Protein AF-A0A847EUW6-F1 (afdb_monomer)

Nearest PDB structures (foldseek):
  3bpo-assembly1_C  TM=4.655E-01  e=1.790E-01  Homo sapiens
  7y8s-assembly1_A  TM=3.044E-01  e=3.605E-01  Chelicerata
  3s8w-assembly3_C  TM=3.235E-01  e=1.059E+00  Homo sapiens
  7o9p-assembly1_A  TM=3.788E-01  e=3.654E+00  Nakaseomyces glabratus
  8dfp-assembly1_B  TM=1.988E-01  e=6.880E-01  Homo sapiens

Mean predicted aligned error: 12.22 Å

Secondary structure (DSSP, 8-state):
---------------------EEEE--SSSPPEEE---GGG-EEEEEEES-STT-EEEEE-S-GGG-EEEEESS-GGG-EEPPGGGEEE-SSEEEES---SSEEEEEE-TT--EEEEEEEE---SSEEEEEEE--S-TTT--EEEEEETT------

Radius of gyration: 20.07 Å; Cα contacts (8 Å, |Δi|>4): 320; chains: 1; bounding box: 37×63×63 Å

Sequence (156 aa):
MNRYFTSLLMLFLVVTASKAAFTATGGTGNAPYVVTPPASTGLEHVFVSNGSQGLTLRYETDQPTAWTWYSYDKDPDAATPVDPALISTTGQYTQLGTVNTDAGYFVSNATGERHYTYVVAWKPVGYRSLTVQSEGSACTEVVLQALADGGDQVYY

Foldseek 3Di:
DDDDPPDPPPPPPPPPPPDWAKAKADAPPGGWDWDQFPVLQLARIETEGQFFVQIKMKTWDQCAVQKWKWKDQPDPVPIDTDDCVQWDDDNTIIMRRTDGANIKMWIAGPVGDIHIYHHHHDDAPDFPDWDWDDDDDSHDDIFIFTDGPPDTDTDD

pLDDT: mean 75.23, std 20.84, range [35.12, 97.94]

Solvent-accessible surface area (backbone atoms only — not comparable to full-atom values): 9102 Å² total; per-residue (Å²): 136,86,81,82,80,83,78,80,79,80,77,77,77,77,77,73,76,74,70,66,45,80,48,62,44,39,20,54,94,48,66,39,48,81,42,73,53,63,73,68,65,63,35,64,37,37,35,42,18,34,51,37,61,70,14,28,41,34,41,38,33,86,56,27,88,56,51,46,51,31,38,22,67,88,48,75,91,72,43,42,76,52,65,67,90,44,50,47,70,54,82,53,23,28,31,38,60,74,39,67,49,66,27,28,37,34,38,35,38,92,88,68,55,74,52,34,33,37,28,38,61,47,80,70,86,39,85,78,48,76,46,72,49,92,68,69,66,56,86,76,57,65,35,48,42,42,48,33,69,84,62,77,57,86,50,125

Structure (mmCIF, N/CA/C/O backbone):
data_AF-A0A847EUW6-F1
#
_entry.id   AF-A0A847EUW6-F1
#
loop_
_atom_site.group_PDB
_atom_site.id
_atom_site.type_symbol
_atom_site.label_atom_id
_atom_site.label_alt_id
_atom_site.label_comp_id
_atom_site.label_asym_id
_atom_site.label_entity_id
_atom_site.label_seq_id
_atom_site.pdbx_PDB_ins_code
_atom_site.Cartn_x
_atom_site.Cartn_y
_atom_site.Cartn_z
_atom_site.occupancy
_atom_site.B_iso_or_equiv
_atom_site.auth_seq_id
_atom_site.auth_comp_id
_atom_site.auth_asym_id
_atom_site.auth_atom_id
_atom_site.pdbx_PDB_model_num
ATOM 1 N N . MET A 1 1 ? 21.240 -48.752 41.433 1.00 36.91 1 MET A N 1
ATOM 2 C CA . MET A 1 1 ? 20.667 -47.397 41.608 1.00 36.91 1 MET A CA 1
ATOM 3 C C . MET A 1 1 ? 20.732 -46.679 40.268 1.00 36.91 1 MET A C 1
ATOM 5 O O . MET A 1 1 ? 21.754 -46.082 39.958 1.00 36.91 1 MET A O 1
ATOM 9 N N . ASN A 1 2 ? 19.682 -46.792 39.451 1.00 35.12 2 ASN A N 1
ATOM 10 C CA . ASN A 1 2 ? 19.603 -46.089 38.169 1.00 35.12 2 ASN A CA 1
ATOM 11 C C . ASN A 1 2 ? 19.101 -44.666 38.416 1.00 35.12 2 ASN A C 1
ATOM 13 O O . ASN A 1 2 ? 18.006 -44.472 38.940 1.00 35.12 2 ASN A O 1
ATOM 17 N N . ARG A 1 3 ? 19.935 -43.678 38.088 1.00 41.56 3 ARG A N 1
ATOM 18 C CA . ARG A 1 3 ? 19.592 -42.257 38.157 1.00 41.56 3 ARG A CA 1
ATOM 19 C C . ARG A 1 3 ? 18.848 -41.885 36.875 1.00 41.56 3 ARG A C 1
ATOM 21 O O . ARG A 1 3 ? 19.445 -41.889 35.804 1.00 41.56 3 ARG A O 1
ATOM 28 N N . TYR A 1 4 ? 17.558 -41.583 36.987 1.00 44.09 4 TYR A N 1
ATOM 29 C CA . TYR A 1 4 ? 16.783 -40.980 35.906 1.00 44.09 4 TYR A CA 1
ATOM 30 C C . TYR A 1 4 ? 17.110 -39.487 35.854 1.00 44.09 4 TYR A C 1
ATOM 32 O O . TYR A 1 4 ? 16.798 -38.742 36.778 1.00 44.09 4 TYR A O 1
ATOM 40 N N . PHE A 1 5 ? 17.800 -39.074 34.794 1.00 44.62 5 PHE A N 1
ATOM 41 C CA . PHE A 1 5 ? 18.084 -37.676 34.493 1.00 44.62 5 PHE A CA 1
ATOM 42 C C . PHE A 1 5 ? 16.912 -37.145 33.657 1.00 44.62 5 PHE A C 1
ATOM 44 O O . PHE A 1 5 ? 16.870 -37.318 32.441 1.00 44.62 5 PHE A O 1
ATOM 51 N N . THR A 1 6 ? 15.898 -36.590 34.315 1.00 49.47 6 THR A N 1
ATOM 52 C CA . THR A 1 6 ? 14.750 -35.954 33.659 1.00 49.47 6 THR A CA 1
ATOM 53 C C . THR A 1 6 ? 15.214 -34.641 33.029 1.00 49.47 6 THR A C 1
ATOM 55 O O . THR A 1 6 ? 15.357 -33.626 33.705 1.00 49.47 6 THR A O 1
ATOM 58 N N . SER A 1 7 ? 15.501 -34.669 31.728 1.00 43.75 7 SER A N 1
ATOM 59 C CA . SER A 1 7 ? 15.781 -33.468 30.943 1.00 43.75 7 SER A CA 1
ATOM 60 C C . SER A 1 7 ? 14.453 -32.792 30.591 1.00 43.75 7 SER A C 1
ATOM 62 O O . SER A 1 7 ? 13.678 -33.297 29.779 1.00 43.75 7 SER A O 1
ATOM 64 N N . LEU A 1 8 ? 14.155 -31.683 31.268 1.00 48.97 8 LEU A N 1
ATOM 65 C CA . LEU A 1 8 ? 13.004 -30.828 30.994 1.00 48.97 8 LEU A CA 1
ATOM 66 C C . LEU A 1 8 ? 13.336 -29.958 29.771 1.00 48.97 8 LEU A C 1
ATOM 68 O O . LEU A 1 8 ? 13.970 -28.912 29.891 1.00 48.97 8 LEU A O 1
ATOM 72 N N . LEU A 1 9 ? 12.953 -30.423 28.582 1.00 46.50 9 LEU A N 1
ATOM 73 C CA . LEU A 1 9 ? 13.081 -29.671 27.336 1.00 46.50 9 LEU A CA 1
ATOM 74 C C . LEU A 1 9 ? 12.050 -28.525 27.343 1.00 46.50 9 LEU A C 1
ATOM 76 O O . LEU A 1 9 ? 10.880 -28.729 27.026 1.00 46.50 9 LEU A O 1
ATOM 80 N N . MET A 1 10 ? 12.470 -27.322 27.750 1.00 49.12 10 MET A N 1
ATOM 81 C CA . MET A 1 10 ? 11.690 -26.093 27.566 1.00 49.12 10 MET A CA 1
ATOM 82 C C . MET A 1 10 ? 11.568 -25.808 26.067 1.00 49.12 10 MET A C 1
ATOM 84 O O . MET A 1 10 ? 12.514 -25.353 25.425 1.00 49.12 10 MET A O 1
ATOM 88 N N . LEU A 1 11 ? 10.393 -26.096 25.511 1.00 43.53 11 LEU A N 1
ATOM 89 C CA . LEU A 1 11 ? 10.006 -25.688 24.169 1.00 43.53 11 LEU A CA 1
ATOM 90 C C . LEU A 1 11 ? 9.819 -24.162 24.184 1.00 43.53 11 LEU A C 1
ATOM 92 O O . LEU A 1 11 ? 8.768 -23.661 24.579 1.00 43.53 11 LEU A O 1
ATOM 96 N N . PHE A 1 12 ? 10.855 -23.412 23.803 1.00 42.28 12 PHE A N 1
ATOM 97 C CA . PHE A 1 12 ? 10.715 -21.995 23.478 1.00 42.28 12 PHE A CA 1
ATOM 98 C C . PHE A 1 12 ? 9.843 -21.893 22.224 1.00 42.28 12 PHE A C 1
ATOM 100 O O . PHE A 1 12 ? 10.328 -22.002 21.099 1.00 42.28 12 PHE A O 1
ATOM 107 N N . LEU A 1 13 ? 8.537 -21.714 22.425 1.00 39.56 13 LEU A N 1
ATOM 108 C CA . LEU A 1 13 ? 7.641 -21.239 21.384 1.00 39.56 13 LEU A CA 1
ATOM 109 C C . LEU A 1 13 ? 8.054 -19.794 21.094 1.00 39.56 13 LEU A C 1
ATOM 111 O O . LEU A 1 13 ? 7.630 -18.861 21.774 1.00 39.56 13 LEU A O 1
ATOM 115 N N . VAL A 1 14 ? 8.956 -19.616 20.130 1.00 39.50 14 VAL A N 1
ATOM 11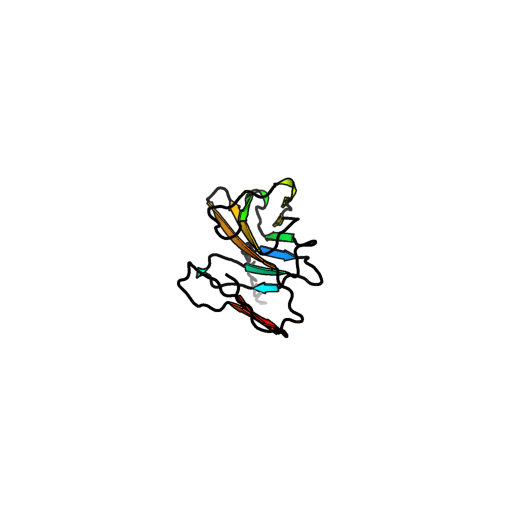6 C CA . VAL A 1 14 ? 9.227 -18.305 19.548 1.00 39.50 14 VAL A CA 1
ATOM 117 C C . VAL A 1 14 ? 7.939 -17.906 18.839 1.00 39.50 14 VAL A C 1
ATOM 119 O O . VAL A 1 14 ? 7.686 -18.310 17.708 1.00 39.50 14 VAL A O 1
ATOM 122 N N . VAL A 1 15 ? 7.089 -17.152 19.534 1.00 36.22 15 VAL A N 1
ATOM 123 C CA . VAL A 1 15 ? 6.026 -16.382 18.897 1.00 36.22 15 VAL A CA 1
ATOM 124 C C . VAL A 1 15 ? 6.752 -15.295 18.122 1.00 36.22 15 VAL A C 1
ATOM 126 O O . VAL A 1 15 ? 7.045 -14.222 18.645 1.00 36.22 15 VAL A O 1
ATOM 129 N N . THR A 1 16 ? 7.143 -15.598 16.885 1.00 39.94 16 THR A N 1
ATOM 130 C CA . THR A 1 16 ? 7.477 -14.552 15.931 1.00 39.94 16 THR A CA 1
ATOM 131 C C . THR A 1 16 ? 6.181 -13.791 15.721 1.00 39.94 16 THR A C 1
ATOM 133 O O . THR A 1 16 ? 5.317 -14.245 14.975 1.00 39.94 16 THR A O 1
ATOM 136 N N . ALA A 1 17 ? 6.003 -12.681 16.439 1.00 42.31 17 ALA A N 1
ATOM 137 C CA . ALA A 1 17 ? 5.045 -11.667 16.047 1.00 42.31 17 ALA A CA 1
ATOM 138 C C . ALA A 1 17 ? 5.443 -11.270 14.624 1.00 42.31 17 ALA A C 1
ATOM 140 O O . ALA A 1 17 ? 6.434 -10.568 14.416 1.00 42.31 17 ALA A O 1
ATOM 141 N N . SER A 1 18 ? 4.763 -11.850 13.638 1.00 45.41 18 SER A N 1
ATOM 142 C CA . SER A 1 18 ? 4.892 -11.470 12.243 1.00 45.41 18 SER A CA 1
ATOM 143 C C . SER A 1 18 ? 4.553 -9.993 12.195 1.00 45.41 18 SER A C 1
ATOM 145 O O . SER A 1 18 ? 3.411 -9.604 12.430 1.00 45.41 18 SER A O 1
ATOM 147 N N . LYS A 1 19 ? 5.584 -9.170 11.996 1.00 54.22 19 LYS A N 1
ATOM 148 C CA . LYS A 1 19 ? 5.420 -7.743 11.774 1.00 54.22 19 LYS A CA 1
ATOM 149 C C . LYS A 1 19 ? 4.453 -7.609 10.600 1.00 54.22 19 LYS A C 1
ATOM 151 O O . LYS A 1 19 ? 4.682 -8.238 9.565 1.00 54.22 19 LYS A O 1
ATOM 156 N N . ALA A 1 20 ? 3.366 -6.873 10.806 1.00 61.75 20 ALA A N 1
ATOM 157 C CA . ALA A 1 20 ? 2.434 -6.561 9.742 1.00 61.75 20 ALA A CA 1
ATOM 158 C C . ALA A 1 20 ? 3.223 -6.009 8.552 1.00 61.75 20 ALA A C 1
ATOM 160 O O . ALA A 1 20 ? 4.112 -5.175 8.732 1.00 61.75 20 ALA A O 1
ATOM 161 N N . ALA A 1 21 ? 2.986 -6.569 7.373 1.00 84.19 21 ALA A N 1
ATOM 162 C CA . ALA A 1 21 ? 3.769 -6.268 6.189 1.00 84.19 21 ALA A CA 1
ATOM 163 C C . ALA A 1 21 ? 2.846 -6.191 4.983 1.00 84.19 21 ALA A C 1
ATOM 165 O O . ALA A 1 21 ? 1.940 -7.018 4.818 1.00 84.19 21 ALA A O 1
ATOM 166 N N . PHE A 1 22 ? 3.099 -5.205 4.128 1.00 93.81 22 PHE A N 1
ATOM 167 C CA . PHE A 1 22 ? 2.484 -5.185 2.816 1.00 93.81 22 PHE A CA 1
ATOM 168 C C . PHE A 1 22 ? 3.086 -6.262 1.918 1.00 93.81 22 PHE A C 1
ATOM 170 O O . PHE A 1 22 ? 4.296 -6.480 1.888 1.00 93.81 22 PHE A O 1
ATOM 177 N N . THR A 1 23 ? 2.235 -6.886 1.114 1.00 93.44 23 THR A N 1
ATOM 178 C CA . THR A 1 23 ? 2.632 -7.724 -0.016 1.00 93.44 23 THR A CA 1
ATOM 179 C C . THR A 1 23 ? 1.814 -7.332 -1.240 1.00 93.44 23 THR A C 1
ATOM 181 O O . THR A 1 23 ? 0.650 -6.951 -1.119 1.00 93.44 23 THR A O 1
ATOM 184 N N . ALA A 1 24 ? 2.419 -7.416 -2.424 1.00 92.25 24 ALA A N 1
ATOM 185 C CA . ALA A 1 24 ? 1.743 -7.168 -3.690 1.00 92.25 24 ALA A CA 1
ATOM 186 C C . ALA A 1 24 ? 1.803 -8.416 -4.572 1.00 92.25 24 ALA A C 1
ATOM 188 O O . ALA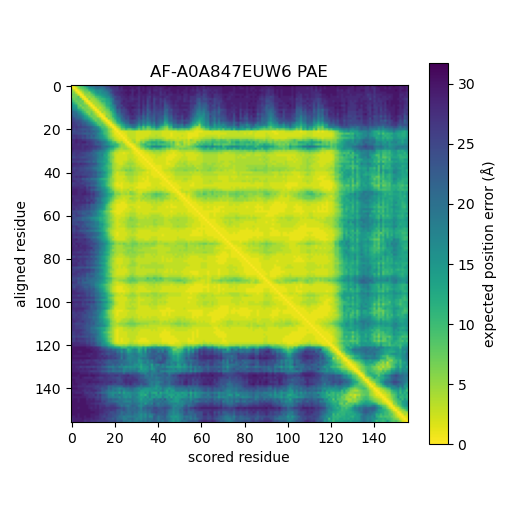 A 1 24 ? 2.835 -9.087 -4.640 1.00 92.25 24 ALA A O 1
ATOM 189 N N . THR A 1 25 ? 0.705 -8.727 -5.257 1.00 89.62 25 THR A N 1
ATOM 190 C CA . THR A 1 25 ? 0.633 -9.846 -6.209 1.00 89.62 25 THR A CA 1
ATOM 191 C C . THR A 1 25 ? -0.109 -9.434 -7.473 1.00 89.62 25 THR A C 1
ATOM 193 O O . THR A 1 25 ? -0.856 -8.462 -7.453 1.00 89.62 25 THR A O 1
ATOM 196 N N . GLY A 1 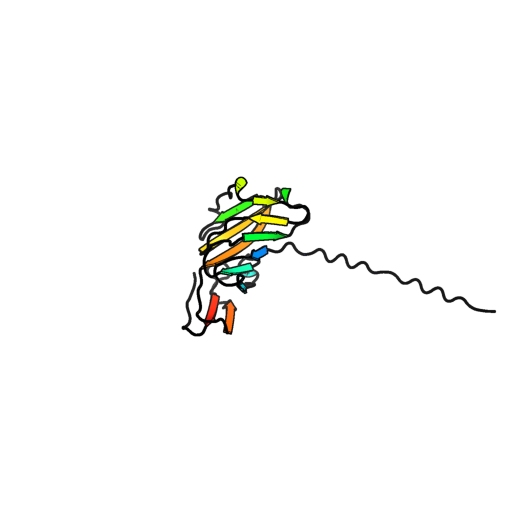26 ? 0.080 -10.166 -8.572 1.00 84.69 26 GLY A N 1
ATOM 197 C CA . GLY A 1 26 ? -0.505 -9.816 -9.869 1.00 84.69 26 GLY A CA 1
ATOM 198 C C . GLY A 1 26 ? 0.400 -8.892 -10.680 1.00 84.69 26 GLY A C 1
ATOM 199 O O . GLY A 1 26 ? 1.619 -9.022 -10.603 1.00 84.69 26 GLY A O 1
ATOM 200 N N . GLY A 1 27 ? -0.187 -7.994 -11.472 1.00 73.19 27 GLY A N 1
ATOM 201 C CA . GLY A 1 27 ? 0.548 -7.210 -12.465 1.00 73.19 27 GLY A CA 1
ATOM 202 C C . GLY A 1 27 ? 0.756 -7.969 -13.782 1.00 73.19 27 GLY A C 1
ATOM 203 O O . GLY A 1 27 ? 0.591 -9.189 -13.877 1.00 73.19 27 GLY A O 1
ATOM 204 N N . THR A 1 28 ? 1.088 -7.240 -14.848 1.00 71.62 28 THR A N 1
ATOM 205 C CA . THR A 1 28 ? 1.200 -7.822 -16.191 1.00 71.62 28 THR A CA 1
ATOM 206 C C . THR A 1 28 ? 2.523 -8.568 -16.340 1.00 71.62 28 THR A C 1
ATOM 208 O O . THR A 1 28 ? 3.599 -7.974 -16.382 1.00 71.62 28 THR A O 1
ATOM 211 N N . GLY A 1 29 ? 2.454 -9.885 -16.509 1.0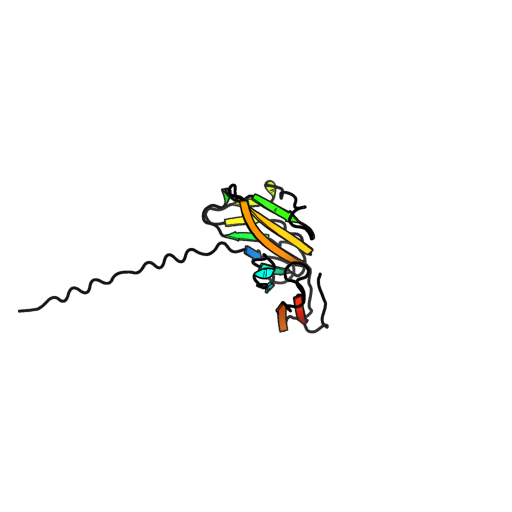0 65.25 29 GLY A N 1
ATOM 212 C CA . GLY A 1 29 ? 3.587 -10.713 -16.926 1.00 65.25 29 GLY A CA 1
ATOM 213 C C . GLY A 1 29 ? 4.419 -11.326 -15.797 1.00 65.25 29 GLY A C 1
ATOM 214 O O . GLY A 1 29 ? 4.919 -12.420 -16.019 1.00 65.25 29 GLY A O 1
ATOM 215 N N . ASN A 1 30 ? 4.539 -10.697 -14.619 1.00 67.94 30 ASN A N 1
ATOM 216 C CA . ASN A 1 30 ? 5.226 -11.237 -13.431 1.00 67.94 30 ASN A CA 1
ATOM 217 C C . ASN A 1 30 ? 4.738 -10.557 -12.141 1.00 67.94 30 ASN A C 1
ATOM 219 O O . ASN A 1 30 ? 4.165 -9.472 -12.206 1.00 67.94 30 ASN A O 1
ATOM 223 N N . ALA A 1 31 ? 5.027 -11.170 -10.985 1.00 80.44 31 ALA A N 1
ATOM 224 C CA . ALA A 1 31 ? 4.786 -10.560 -9.677 1.00 80.44 31 ALA A CA 1
ATOM 225 C C . ALA A 1 31 ? 5.577 -9.243 -9.505 1.00 80.44 31 ALA A C 1
ATOM 227 O O . ALA A 1 31 ? 6.682 -9.133 -10.052 1.00 80.44 31 ALA A O 1
ATOM 228 N N . PRO A 1 32 ? 5.063 -8.270 -8.729 1.00 86.75 32 PRO A N 1
ATOM 229 C CA . PRO A 1 32 ? 5.753 -7.006 -8.503 1.00 86.75 32 PRO A CA 1
ATOM 230 C C . PRO A 1 32 ? 7.096 -7.212 -7.803 1.00 86.75 32 PRO A C 1
ATOM 232 O O . PRO A 1 32 ? 7.223 -8.035 -6.894 1.00 86.75 32 PRO A O 1
ATOM 235 N N . TYR A 1 33 ? 8.095 -6.428 -8.195 1.00 83.75 33 TYR A N 1
ATOM 236 C CA . TYR A 1 33 ? 9.368 -6.386 -7.487 1.00 83.75 33 TYR A CA 1
ATOM 237 C C . TYR A 1 33 ? 9.213 -5.574 -6.196 1.00 83.75 33 TYR A C 1
ATOM 239 O O . TYR A 1 33 ? 8.603 -4.505 -6.207 1.00 83.75 33 TYR A O 1
ATOM 247 N N . VAL A 1 34 ? 9.779 -6.061 -5.091 1.00 88.12 34 VAL A N 1
ATOM 248 C CA . VAL A 1 34 ? 9.682 -5.413 -3.776 1.00 88.12 34 VAL A CA 1
ATOM 249 C C . VAL A 1 34 ? 10.974 -4.671 -3.461 1.00 88.12 34 VAL A C 1
ATOM 251 O O . VAL A 1 34 ? 12.055 -5.259 -3.453 1.00 88.12 34 VAL A O 1
ATOM 254 N N . VAL A 1 35 ? 10.856 -3.384 -3.157 1.00 83.81 35 VAL A N 1
ATOM 255 C CA . VAL A 1 35 ? 11.942 -2.549 -2.650 1.00 83.81 35 VAL A CA 1
ATOM 256 C C . VAL A 1 35 ? 11.631 -2.173 -1.207 1.00 83.81 35 VAL A C 1
ATOM 258 O O . VAL A 1 35 ? 10.533 -1.712 -0.906 1.00 83.81 35 VAL A O 1
ATOM 261 N N . THR A 1 36 ? 12.601 -2.343 -0.313 1.00 85.50 36 THR A N 1
ATOM 262 C CA . THR A 1 36 ? 12.520 -1.817 1.056 1.00 85.50 36 THR A CA 1
ATOM 263 C C . THR A 1 36 ? 13.277 -0.492 1.102 1.00 85.50 36 THR A C 1
ATOM 265 O O . THR A 1 36 ? 14.509 -0.508 1.020 1.00 85.50 36 THR A O 1
ATOM 268 N N . PRO A 1 37 ? 12.582 0.654 1.179 1.00 76.12 37 PRO A N 1
ATOM 269 C CA . PRO A 1 37 ? 13.242 1.948 1.230 1.00 76.12 37 PRO A CA 1
ATOM 270 C C . PRO A 1 37 ? 13.860 2.216 2.614 1.00 76.12 37 PRO A C 1
ATOM 272 O O . PRO A 1 37 ? 13.560 1.520 3.588 1.00 76.12 37 PRO A O 1
ATOM 275 N N . PRO A 1 38 ? 14.738 3.229 2.733 1.00 77.81 38 PRO A N 1
ATOM 276 C CA . PRO A 1 38 ? 15.230 3.687 4.024 1.00 77.81 38 PRO A CA 1
ATOM 277 C C . PRO A 1 38 ? 14.076 4.063 4.959 1.00 77.81 38 PRO A C 1
ATOM 279 O O . PRO A 1 38 ? 13.105 4.694 4.540 1.00 77.81 38 PRO A O 1
ATOM 282 N N . ALA A 1 39 ? 14.215 3.754 6.251 1.00 74.12 39 ALA A N 1
ATOM 283 C CA . ALA A 1 39 ? 13.183 4.038 7.255 1.00 74.12 39 ALA A CA 1
ATOM 284 C C . ALA A 1 39 ? 12.806 5.530 7.345 1.00 74.12 39 ALA A C 1
ATOM 286 O O . ALA A 1 39 ? 11.699 5.866 7.752 1.00 74.12 39 ALA A O 1
ATOM 287 N N . SER A 1 40 ? 13.710 6.424 6.936 1.00 75.94 40 SER A N 1
ATOM 288 C CA . SER A 1 40 ? 13.493 7.872 6.907 1.00 75.94 40 SER A CA 1
ATOM 289 C C . SER A 1 40 ? 12.368 8.312 5.966 1.00 75.94 40 SER A C 1
ATOM 291 O O . SER A 1 40 ? 11.839 9.400 6.136 1.00 75.94 40 SER A O 1
ATOM 293 N N . THR A 1 41 ? 12.000 7.466 5.002 1.00 76.38 41 THR A N 1
ATOM 294 C CA . THR A 1 41 ? 10.922 7.723 4.036 1.00 76.38 41 THR A CA 1
ATOM 295 C C . THR A 1 41 ? 9.525 7.476 4.611 1.00 76.38 41 THR A C 1
ATOM 297 O O . THR A 1 41 ? 8.537 7.883 4.013 1.00 76.38 41 THR A O 1
ATOM 300 N N . GLY A 1 42 ? 9.421 6.767 5.744 1.00 83.12 42 GLY A N 1
ATOM 301 C CA . GLY A 1 42 ? 8.143 6.337 6.325 1.00 83.12 42 GLY A CA 1
ATOM 302 C C . GLY A 1 42 ? 7.427 5.210 5.564 1.00 83.12 42 GLY A C 1
ATOM 303 O O . GLY A 1 42 ? 6.435 4.681 6.063 1.00 83.12 42 GLY A O 1
ATOM 304 N N . LEU A 1 43 ? 7.931 4.810 4.392 1.00 84.31 43 LEU A N 1
ATOM 305 C CA . LEU A 1 43 ? 7.401 3.708 3.593 1.00 84.31 43 LEU A CA 1
ATOM 306 C C . LEU A 1 43 ? 7.947 2.369 4.102 1.00 84.31 43 LEU A C 1
ATOM 308 O O . LEU A 1 43 ? 9.143 2.225 4.351 1.00 84.31 43 LEU A O 1
ATOM 312 N N . GLU A 1 44 ? 7.085 1.360 4.210 1.00 89.56 44 GLU A N 1
ATOM 313 C CA . GLU A 1 44 ? 7.514 -0.003 4.539 1.00 89.56 44 GLU A CA 1
ATOM 314 C C . GLU A 1 44 ? 8.045 -0.727 3.303 1.00 89.56 44 GLU A C 1
ATOM 316 O O . GLU A 1 44 ? 9.089 -1.381 3.355 1.00 89.56 44 GLU A O 1
ATOM 321 N N . HIS A 1 45 ? 7.342 -0.565 2.179 1.00 89.62 45 HIS A N 1
ATOM 322 C CA . HIS A 1 45 ? 7.682 -1.166 0.895 1.00 89.62 45 HIS A CA 1
ATOM 323 C C . HIS A 1 45 ? 7.319 -0.245 -0.268 1.00 89.62 45 HIS A C 1
ATOM 325 O O . HIS A 1 45 ? 6.309 0.460 -0.227 1.00 89.62 45 HIS A O 1
ATOM 331 N N . VAL A 1 46 ? 8.104 -0.323 -1.339 1.00 89.12 46 VAL A N 1
ATOM 332 C CA . VAL A 1 46 ? 7.713 0.135 -2.671 1.00 89.12 46 VAL A CA 1
ATOM 333 C C . VAL A 1 46 ? 7.596 -1.077 -3.586 1.00 89.12 46 VAL A C 1
ATOM 335 O O . VAL A 1 46 ? 8.528 -1.877 -3.691 1.00 89.12 46 VAL A O 1
ATOM 338 N N . PHE A 1 47 ? 6.453 -1.217 -4.248 1.00 89.81 47 PHE A N 1
ATOM 339 C CA . PHE A 1 47 ? 6.195 -2.273 -5.215 1.00 89.81 47 PHE A CA 1
ATOM 340 C C . PHE A 1 47 ? 6.337 -1.731 -6.626 1.00 89.81 47 PHE A C 1
ATOM 342 O O . PHE A 1 47 ? 5.685 -0.764 -7.004 1.00 89.81 47 PHE A O 1
ATOM 349 N N . VAL A 1 48 ? 7.166 -2.383 -7.426 1.00 87.44 48 VAL A N 1
ATOM 350 C CA . VAL A 1 48 ? 7.400 -1.999 -8.812 1.00 87.44 48 VAL A CA 1
ATOM 351 C C . VAL A 1 48 ? 6.719 -3.025 -9.708 1.00 87.44 48 VAL A C 1
ATOM 353 O O . VAL A 1 48 ? 7.133 -4.185 -9.753 1.00 87.44 48 VAL A O 1
ATOM 356 N N . SER A 1 49 ? 5.646 -2.611 -10.383 1.00 85.69 49 SER A N 1
ATOM 357 C CA . SER A 1 49 ? 4.776 -3.497 -11.164 1.00 85.69 49 SER A CA 1
ATOM 358 C C . SER A 1 49 ? 4.718 -3.087 -12.631 1.00 85.69 49 SER A C 1
ATOM 360 O O . SER A 1 49 ? 4.632 -1.905 -12.968 1.00 85.69 49 SER A O 1
ATOM 362 N N . ASN A 1 50 ? 4.670 -4.080 -13.517 1.00 81.88 50 ASN A N 1
ATOM 363 C CA . ASN A 1 50 ? 4.380 -3.867 -14.929 1.00 81.88 50 ASN A CA 1
ATOM 364 C C . ASN A 1 50 ? 2.860 -3.718 -15.125 1.00 81.88 50 ASN A C 1
ATOM 366 O O . ASN A 1 50 ? 2.145 -4.674 -15.430 1.00 81.88 50 ASN A O 1
ATOM 370 N N . GLY A 1 51 ? 2.358 -2.505 -14.902 1.00 79.44 51 GLY A N 1
ATOM 371 C CA . GLY A 1 51 ? 0.936 -2.169 -14.991 1.00 79.44 51 GLY A CA 1
ATOM 372 C C . GLY A 1 51 ? 0.097 -2.640 -13.795 1.00 79.44 51 GLY A C 1
ATOM 373 O O . GLY A 1 51 ? 0.585 -3.301 -12.877 1.00 79.44 51 GLY A O 1
ATOM 374 N N . SER A 1 52 ? -1.187 -2.283 -13.826 1.00 84.50 52 SER A N 1
ATOM 375 C CA . SER A 1 52 ? -2.154 -2.458 -12.729 1.00 84.50 52 SER A CA 1
ATOM 376 C C . SER A 1 52 ? -3.114 -3.640 -12.906 1.00 84.50 52 SER A C 1
ATOM 378 O O . SER A 1 52 ? -3.879 -3.964 -11.998 1.00 84.50 52 SER A O 1
ATOM 380 N N . GLN A 1 53 ? -3.111 -4.306 -14.066 1.00 85.62 53 GLN A N 1
ATOM 381 C CA . GLN A 1 53 ? -4.076 -5.370 -14.341 1.00 85.62 53 GLN A CA 1
ATOM 382 C C . GLN A 1 53 ? -3.896 -6.548 -13.371 1.00 85.62 53 GLN A C 1
ATOM 384 O O . GLN A 1 53 ? -2.838 -7.175 -13.323 1.00 85.62 53 GLN A O 1
ATOM 389 N N . GLY A 1 54 ? -4.949 -6.850 -12.604 1.00 87.19 54 GLY A N 1
ATOM 390 C CA . GLY A 1 54 ? -4.953 -7.927 -11.610 1.00 87.19 54 GLY A CA 1
ATOM 391 C C . GLY A 1 54 ? -4.025 -7.689 -10.415 1.00 87.19 54 GLY A C 1
ATOM 392 O O . GLY A 1 54 ? -3.778 -8.631 -9.667 1.00 87.19 54 GLY A O 1
ATOM 393 N N . LEU A 1 55 ? -3.485 -6.475 -10.258 1.00 91.38 55 LEU A N 1
ATOM 394 C CA . LEU A 1 55 ? -2.617 -6.112 -9.146 1.00 91.38 55 LEU A CA 1
ATOM 395 C C . LEU A 1 55 ? -3.440 -5.971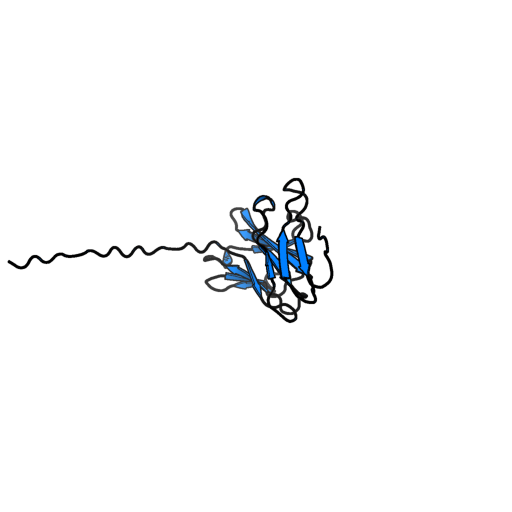 -7.862 1.00 91.38 55 LEU A C 1
ATOM 397 O O . LEU A 1 55 ? -4.422 -5.228 -7.821 1.00 91.38 55 LEU A O 1
ATOM 401 N N . THR A 1 56 ? -3.007 -6.662 -6.813 1.00 94.62 56 THR A N 1
ATOM 402 C CA . THR A 1 56 ? -3.602 -6.603 -5.477 1.00 94.62 56 THR A CA 1
ATOM 403 C C . THR A 1 56 ? -2.557 -6.214 -4.443 1.00 94.62 56 THR A C 1
ATOM 405 O O . THR A 1 56 ? -1.370 -6.516 -4.593 1.00 94.62 56 THR A O 1
ATOM 408 N N . LEU A 1 57 ? -3.013 -5.559 -3.376 1.00 96.19 57 LEU A N 1
ATOM 409 C CA . LEU A 1 57 ? -2.207 -5.234 -2.205 1.00 96.19 57 LEU A CA 1
ATOM 410 C C . LEU A 1 57 ? -2.826 -5.889 -0.985 1.00 96.19 57 LEU A C 1
ATOM 412 O O . LEU A 1 57 ? -4.019 -5.749 -0.734 1.00 96.19 57 LEU A O 1
ATOM 416 N N . ARG A 1 58 ? -2.006 -6.578 -0.205 1.00 95.81 58 ARG A N 1
ATOM 417 C CA . ARG A 1 58 ? -2.398 -7.232 1.038 1.00 95.81 58 ARG A CA 1
ATOM 418 C C . ARG A 1 58 ? -1.611 -6.628 2.185 1.00 95.81 58 ARG A C 1
ATOM 420 O O . ARG A 1 58 ? -0.404 -6.462 2.071 1.00 95.81 58 ARG A O 1
ATOM 427 N N . TYR A 1 59 ? -2.296 -6.361 3.286 1.00 96.25 59 TYR A N 1
ATOM 428 C CA . TYR A 1 59 ? -1.699 -5.993 4.561 1.00 96.25 59 TYR A CA 1
ATOM 429 C C . TYR A 1 59 ? -1.962 -7.115 5.570 1.00 96.25 59 TYR A C 1
ATOM 431 O O . TYR A 1 59 ? -3.115 -7.425 5.892 1.00 96.25 59 TYR A O 1
ATOM 439 N N . GLU A 1 60 ? -0.883 -7.769 5.999 1.00 94.69 60 GLU A N 1
ATOM 440 C CA . GLU A 1 60 ? -0.900 -8.883 6.953 1.00 94.69 60 GLU A CA 1
ATOM 441 C C . GLU A 1 60 ? -1.169 -8.385 8.370 1.00 94.69 60 GLU A C 1
ATOM 443 O O . GLU A 1 60 ? -0.463 -7.509 8.855 1.00 94.69 60 GLU A O 1
ATOM 448 N N . THR A 1 61 ? -2.162 -8.942 9.060 1.00 91.62 61 THR A N 1
ATOM 449 C CA . THR A 1 61 ? -2.508 -8.532 10.430 1.00 91.62 61 THR A CA 1
ATOM 450 C C . THR A 1 61 ? -3.428 -9.560 11.087 1.00 91.62 61 THR A C 1
ATOM 452 O O . THR A 1 61 ? -4.259 -10.188 10.434 1.00 91.62 61 THR A O 1
ATOM 455 N N . ASP A 1 62 ? -3.315 -9.714 12.401 1.00 91.06 62 ASP A N 1
ATOM 456 C CA . ASP A 1 62 ? -4.220 -10.524 13.218 1.00 91.06 62 ASP A CA 1
ATOM 457 C C . ASP A 1 62 ? -5.584 -9.848 13.465 1.00 91.06 62 ASP A C 1
ATOM 459 O O . ASP A 1 62 ? -6.532 -10.510 13.889 1.00 91.06 62 ASP A O 1
ATOM 463 N N . GLN A 1 63 ? -5.713 -8.550 13.159 1.00 92.12 63 GLN A N 1
ATOM 464 C CA . GLN A 1 63 ? -6.944 -7.765 13.315 1.00 92.12 63 GLN A CA 1
ATOM 465 C C . GLN A 1 63 ? -7.365 -7.050 12.017 1.00 92.12 63 GLN A C 1
ATOM 467 O O . GLN A 1 63 ? -7.497 -5.829 11.985 1.00 92.12 63 GLN A O 1
ATOM 472 N N . PRO A 1 64 ? -7.635 -7.771 10.920 1.00 91.44 64 PRO A N 1
ATOM 473 C CA . PRO A 1 64 ? -7.822 -7.174 9.593 1.00 91.44 64 PRO A CA 1
ATOM 474 C C . PRO A 1 64 ? -9.048 -6.275 9.442 1.00 91.44 64 PRO A C 1
ATOM 476 O O . PRO A 1 64 ? -9.085 -5.442 8.541 1.00 91.44 64 PRO A O 1
ATOM 479 N N . THR A 1 65 ? -10.034 -6.392 10.330 1.00 94.00 65 THR A N 1
ATOM 480 C CA . THR A 1 65 ? -11.201 -5.500 10.373 1.00 94.00 65 THR A CA 1
ATOM 481 C C . THR A 1 65 ? -10.939 -4.192 11.123 1.00 94.00 65 THR A C 1
ATOM 483 O O . THR A 1 65 ? -11.795 -3.314 11.106 1.00 94.00 65 THR A O 1
ATOM 486 N N . ALA A 1 66 ? -9.798 -4.054 11.806 1.00 94.00 66 ALA A N 1
ATOM 487 C CA . ALA A 1 66 ? -9.421 -2.840 12.535 1.00 94.00 66 ALA A CA 1
ATOM 488 C C . ALA A 1 66 ? -8.732 -1.786 11.648 1.00 94.00 66 ALA A C 1
ATOM 490 O O . ALA A 1 66 ? -8.442 -0.687 12.120 1.00 94.00 66 ALA A O 1
ATOM 491 N N . TRP A 1 67 ? -8.475 -2.114 10.379 1.00 95.25 67 TRP A N 1
ATOM 492 C CA . TRP A 1 67 ? -7.686 -1.305 9.456 1.00 95.25 67 TRP A CA 1
ATOM 493 C C . TRP A 1 67 ? -8.537 -0.757 8.316 1.00 95.25 67 TRP A C 1
ATOM 495 O O . TRP A 1 67 ? -9.249 -1.496 7.638 1.00 95.25 67 TRP A O 1
ATOM 505 N N . THR A 1 68 ? -8.421 0.547 8.080 1.00 96.75 68 THR A N 1
ATOM 506 C CA . THR A 1 68 ? -9.056 1.254 6.962 1.00 96.75 68 THR A CA 1
ATOM 507 C C . THR A 1 68 ? -8.002 1.599 5.920 1.00 96.75 68 THR A C 1
ATOM 509 O O . THR A 1 68 ? -6.939 2.103 6.278 1.00 96.75 68 THR A O 1
ATOM 512 N N . TRP A 1 69 ? -8.289 1.335 4.645 1.00 97.81 69 TRP A N 1
ATOM 513 C CA . TRP A 1 69 ? -7.381 1.634 3.538 1.00 97.81 69 TRP A CA 1
ATOM 514 C C . TRP A 1 69 ? -7.594 3.042 2.995 1.00 97.81 69 TRP A C 1
ATOM 516 O O . TRP A 1 69 ? -8.726 3.501 2.834 1.00 97.81 69 TRP A O 1
ATOM 526 N N . TYR A 1 70 ? -6.490 3.681 2.638 1.00 97.94 70 TYR A N 1
ATOM 527 C CA . TYR A 1 70 ? -6.442 4.988 2.009 1.00 97.94 70 TYR A CA 1
ATOM 528 C C . TYR A 1 70 ? -5.514 4.941 0.800 1.00 97.94 70 TYR A C 1
ATOM 530 O O . TYR A 1 70 ? -4.543 4.182 0.779 1.00 97.94 70 TYR A O 1
ATOM 538 N N . SER A 1 71 ? -5.812 5.774 -0.190 1.00 97.25 71 SER A N 1
ATOM 539 C CA . SER A 1 71 ? -4.962 6.003 -1.354 1.00 97.25 71 SER A CA 1
ATOM 540 C C . SER A 1 71 ? -4.601 7.476 -1.474 1.00 97.25 71 SER A C 1
ATOM 542 O O . SER A 1 71 ? -5.436 8.347 -1.213 1.00 97.25 71 SER A O 1
ATOM 544 N N . TYR A 1 72 ? -3.376 7.747 -1.900 1.00 93.75 72 TYR A N 1
ATOM 545 C CA . TYR A 1 72 ? -2.850 9.084 -2.143 1.00 93.75 72 TYR A CA 1
ATOM 546 C C . TYR A 1 72 ? -2.012 9.109 -3.420 1.00 93.75 72 TYR A C 1
ATOM 548 O O . TYR A 1 72 ? -1.535 8.076 -3.877 1.00 93.75 72 TYR A O 1
ATOM 556 N N . ASP A 1 73 ? -1.846 10.297 -3.996 1.00 88.44 73 ASP A N 1
ATOM 557 C CA . ASP A 1 73 ? -0.947 10.503 -5.134 1.00 88.44 73 ASP A CA 1
ATOM 558 C C . ASP A 1 73 ? 0.482 10.730 -4.617 1.00 88.44 73 ASP A C 1
ATOM 560 O O . ASP A 1 73 ? 1.254 9.784 -4.486 1.00 88.44 73 ASP A O 1
ATOM 564 N N . LYS A 1 74 ? 0.802 11.960 -4.196 1.00 77.75 74 LYS A N 1
ATOM 565 C CA . LYS A 1 74 ? 2.120 12.322 -3.637 1.00 77.75 74 LYS A CA 1
ATOM 566 C C . LYS A 1 74 ? 2.096 12.668 -2.153 1.00 77.75 74 LYS A C 1
ATOM 568 O O . LYS A 1 74 ? 3.081 12.451 -1.459 1.00 77.75 74 LYS A O 1
ATOM 573 N N . ASP A 1 75 ? 0.975 13.202 -1.677 1.00 84.56 75 ASP A N 1
ATOM 574 C CA . ASP A 1 75 ? 0.823 13.680 -0.304 1.00 84.56 75 ASP A CA 1
ATOM 575 C C . ASP A 1 75 ? -0.108 12.747 0.494 1.00 84.56 75 ASP A C 1
ATOM 577 O O . ASP A 1 75 ? -1.312 12.711 0.211 1.00 84.56 75 ASP A O 1
ATOM 581 N N . PRO A 1 76 ? 0.408 11.990 1.483 1.00 86.75 76 PRO A N 1
ATOM 582 C CA . PRO A 1 76 ? -0.412 11.119 2.320 1.00 86.75 76 PRO A CA 1
ATOM 583 C C . PRO A 1 76 ? -1.407 11.880 3.208 1.00 86.75 76 PRO A C 1
ATOM 585 O O . PRO A 1 76 ? -2.396 11.283 3.635 1.00 86.75 76 PRO A O 1
ATOM 588 N N . ASP A 1 77 ? -1.208 13.176 3.468 1.00 87.94 77 ASP A N 1
ATOM 589 C CA . ASP A 1 77 ? -2.167 13.986 4.228 1.00 87.94 77 ASP A CA 1
ATOM 590 C C . ASP A 1 77 ? -3.376 14.410 3.376 1.00 87.94 77 ASP A C 1
ATOM 592 O O . ASP A 1 77 ? -4.445 14.708 3.915 1.00 87.94 77 ASP A O 1
ATOM 596 N N . ALA A 1 78 ? -3.254 14.346 2.047 1.00 89.44 78 ALA A N 1
ATOM 597 C CA . ALA A 1 78 ? -4.344 14.548 1.091 1.00 89.44 78 ALA A CA 1
ATOM 598 C C . ALA A 1 78 ? -5.039 13.234 0.677 1.00 89.44 78 ALA A C 1
ATOM 600 O O . ALA A 1 78 ? -5.766 13.193 -0.320 1.00 89.44 78 ALA A O 1
ATOM 601 N N . ALA A 1 79 ? -4.806 12.143 1.410 1.00 95.31 79 ALA A N 1
ATOM 602 C CA . ALA A 1 79 ? -5.323 10.833 1.054 1.00 95.31 79 ALA A CA 1
ATOM 603 C C . ALA A 1 79 ? -6.850 10.736 1.122 1.00 95.31 79 ALA A C 1
ATOM 605 O O . ALA A 1 79 ? -7.527 11.362 1.940 1.00 95.31 79 ALA A O 1
ATOM 606 N N . THR A 1 80 ? -7.388 9.858 0.282 1.00 96.75 80 THR A N 1
ATOM 607 C CA . THR A 1 80 ? -8.814 9.539 0.222 1.00 96.75 80 THR A CA 1
ATOM 608 C C . THR A 1 80 ? -9.052 8.105 0.688 1.00 96.75 80 THR A C 1
ATOM 610 O O . THR A 1 80 ? -8.234 7.229 0.392 1.00 96.75 80 THR A O 1
ATOM 613 N N . PRO A 1 81 ? -10.140 7.830 1.432 1.00 96.94 81 PRO A N 1
ATOM 614 C CA . PRO A 1 81 ? -10.504 6.462 1.778 1.00 96.94 81 PRO A CA 1
ATOM 615 C C . PRO A 1 81 ? -10.752 5.630 0.518 1.00 96.94 81 PRO A C 1
ATOM 617 O O . PRO A 1 81 ? -11.427 6.084 -0.408 1.00 96.94 81 PRO A O 1
ATOM 620 N N . VAL A 1 82 ? -10.241 4.403 0.502 1.00 97.56 82 VAL A N 1
ATOM 621 C CA . VAL A 1 82 ? -10.535 3.440 -0.563 1.00 97.56 82 VAL A CA 1
ATOM 622 C C . VAL A 1 82 ? -11.960 2.912 -0.390 1.00 97.56 82 VAL A C 1
ATOM 624 O O . VAL A 1 82 ? -12.410 2.694 0.735 1.00 97.56 82 VAL A O 1
ATOM 627 N N . ASP A 1 83 ? -12.664 2.684 -1.50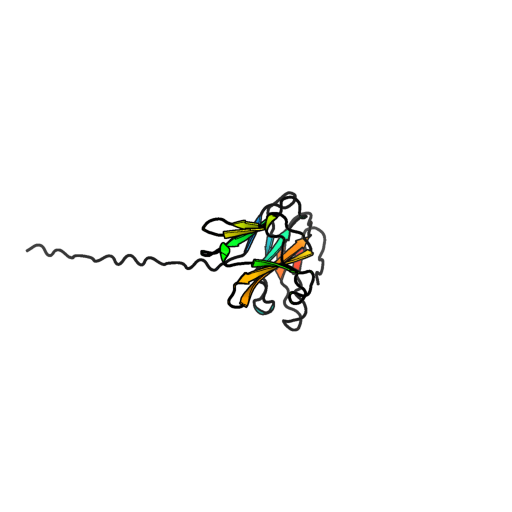3 1.00 96.12 83 ASP A N 1
ATOM 628 C CA . ASP A 1 83 ? -13.999 2.080 -1.491 1.00 96.12 83 ASP A CA 1
ATOM 629 C C . ASP A 1 83 ? -13.966 0.708 -0.782 1.00 96.12 83 ASP A C 1
ATOM 631 O O . ASP A 1 83 ? -13.276 -0.206 -1.252 1.00 96.12 83 ASP A O 1
ATOM 635 N N . PRO A 1 84 ? -14.721 0.523 0.320 1.00 93.88 84 PRO A N 1
ATOM 636 C CA . PRO A 1 84 ? -14.786 -0.748 1.033 1.00 93.88 84 PRO A CA 1
ATOM 637 C C . PRO A 1 84 ? -15.205 -1.937 0.163 1.00 93.88 84 PRO A C 1
ATOM 639 O O . PRO A 1 84 ? -14.830 -3.063 0.474 1.00 93.88 84 PRO A O 1
ATOM 642 N N . ALA A 1 85 ? -15.938 -1.718 -0.935 1.00 95.38 85 ALA A N 1
ATOM 643 C CA . ALA A 1 85 ? -16.326 -2.784 -1.862 1.00 95.38 85 ALA A CA 1
ATOM 644 C C . ALA A 1 85 ? -15.130 -3.420 -2.597 1.00 95.38 85 ALA A C 1
ATOM 646 O O . ALA A 1 85 ? -15.242 -4.534 -3.109 1.00 95.38 85 ALA A O 1
ATOM 647 N N . LEU A 1 86 ? -13.984 -2.733 -2.641 1.00 95.88 86 LEU A N 1
ATOM 648 C CA . LEU A 1 86 ? -12.739 -3.230 -3.230 1.00 95.88 86 LEU A CA 1
ATOM 649 C C . LEU A 1 86 ? -11.868 -3.994 -2.225 1.00 95.88 86 LEU A C 1
ATOM 651 O O . LEU A 1 86 ? -10.823 -4.531 -2.602 1.00 95.88 86 LEU A O 1
ATOM 655 N N . ILE A 1 87 ? -12.274 -4.024 -0.954 1.00 97.25 87 ILE A N 1
ATOM 656 C CA . ILE A 1 87 ? -11.502 -4.589 0.145 1.00 97.25 87 ILE A CA 1
ATOM 657 C C . ILE A 1 87 ? -12.110 -5.930 0.546 1.00 97.25 87 ILE A C 1
ATOM 659 O O . ILE A 1 87 ? -13.301 -6.057 0.819 1.00 97.25 87 ILE A O 1
ATOM 663 N N . SER A 1 88 ? -11.256 -6.940 0.626 1.00 96.38 88 SER A N 1
ATOM 664 C CA . SER A 1 88 ? -11.589 -8.248 1.183 1.00 96.38 88 SER A CA 1
ATOM 665 C C . SER A 1 88 ? -10.801 -8.470 2.465 1.00 96.38 88 SER A C 1
ATOM 667 O O . SER A 1 88 ? -9.632 -8.103 2.559 1.00 96.38 88 SER A O 1
ATOM 669 N N . THR A 1 89 ? -11.432 -9.072 3.465 1.00 94.50 89 THR A N 1
ATOM 670 C CA . THR A 1 89 ? -10.787 -9.413 4.733 1.00 94.50 89 THR A CA 1
ATOM 671 C C . THR A 1 89 ? -10.872 -10.914 4.963 1.00 94.50 89 THR A C 1
ATOM 673 O O . THR A 1 89 ? -11.862 -11.568 4.635 1.00 94.50 89 THR A O 1
ATOM 676 N N . THR A 1 90 ? -9.808 -11.478 5.520 1.00 89.12 90 THR A N 1
ATOM 677 C CA . THR A 1 90 ? -9.792 -12.851 6.040 1.00 89.12 90 THR A CA 1
ATOM 678 C C . THR A 1 90 ? -9.454 -12.815 7.523 1.00 89.12 90 THR A C 1
ATOM 680 O O . THR A 1 90 ? -9.425 -11.745 8.109 1.00 89.12 90 THR A O 1
ATOM 683 N N . GLY A 1 91 ? -9.189 -13.953 8.166 1.00 86.88 91 GLY A N 1
ATOM 684 C CA . GLY A 1 91 ? -8.736 -13.956 9.561 1.00 86.88 91 GLY A CA 1
ATOM 685 C C . GLY A 1 91 ? -7.286 -13.500 9.767 1.00 86.88 91 GLY A C 1
ATOM 686 O O . GLY A 1 91 ? -6.851 -13.463 10.909 1.00 86.88 91 GLY A O 1
ATOM 687 N N . GLN A 1 92 ? -6.520 -13.248 8.699 1.00 89.69 92 GLN A N 1
ATOM 688 C CA . GLN A 1 92 ? -5.065 -13.020 8.774 1.00 89.69 92 GLN A CA 1
ATOM 689 C C . GLN A 1 92 ? -4.584 -11.814 7.953 1.00 89.69 92 GLN A C 1
ATOM 691 O O . GLN A 1 92 ? -3.404 -11.475 7.993 1.00 89.69 92 GLN A O 1
ATOM 696 N N . TYR A 1 93 ? -5.466 -11.188 7.170 1.00 94.00 93 TYR A N 1
ATOM 697 C CA . TYR A 1 93 ? -5.112 -10.034 6.350 1.00 94.00 93 TYR A CA 1
ATOM 698 C C . TYR A 1 93 ? -6.330 -9.261 5.854 1.00 94.00 93 TYR A C 1
ATOM 700 O O . TYR A 1 93 ? -7.448 -9.783 5.793 1.00 94.00 93 TYR A O 1
ATOM 708 N N . THR A 1 94 ? -6.074 -8.026 5.439 1.00 96.38 94 THR A N 1
ATOM 709 C CA . THR A 1 94 ? -6.968 -7.208 4.617 1.00 96.38 94 THR A CA 1
ATOM 710 C C . THR A 1 94 ? -6.315 -6.992 3.251 1.00 96.38 94 THR A C 1
ATOM 712 O O . THR A 1 94 ? -5.095 -6.860 3.163 1.00 96.38 94 THR A O 1
ATOM 715 N N . GLN A 1 95 ? -7.089 -7.050 2.171 1.00 96.75 95 GLN A N 1
ATOM 716 C CA . GLN A 1 95 ? -6.581 -7.008 0.802 1.00 96.75 95 GLN A CA 1
ATOM 717 C C . GLN A 1 95 ? -7.414 -6.077 -0.068 1.00 96.75 95 GLN A C 1
ATOM 719 O O . GLN A 1 95 ? -8.623 -6.264 -0.201 1.00 96.75 95 GLN A O 1
ATOM 724 N N . LEU A 1 96 ? -6.733 -5.149 -0.730 1.00 97.06 96 LEU A N 1
ATOM 725 C CA . LEU A 1 96 ? -7.252 -4.322 -1.804 1.00 97.06 96 LEU A CA 1
ATOM 726 C C . LEU A 1 96 ? -7.145 -5.069 -3.143 1.00 97.06 96 LEU A C 1
ATOM 728 O O . LEU A 1 96 ? -6.050 -5.418 -3.587 1.00 97.06 96 LEU A O 1
ATOM 732 N N . GLY A 1 97 ? -8.291 -5.331 -3.775 1.00 92.94 97 GLY A N 1
ATOM 733 C CA . GLY A 1 97 ? -8.395 -6.128 -5.003 1.00 92.94 97 GLY A CA 1
ATOM 734 C C . GLY A 1 97 ? -8.084 -5.385 -6.307 1.00 92.94 97 GLY A C 1
ATOM 735 O O . GLY A 1 97 ? -7.813 -6.034 -7.314 1.00 92.94 97 GLY A O 1
ATOM 736 N N . THR A 1 98 ? -8.108 -4.050 -6.290 1.00 91.12 98 THR A N 1
ATOM 737 C CA . THR A 1 98 ? -7.803 -3.211 -7.456 1.00 91.12 98 THR A CA 1
ATOM 738 C C . THR A 1 98 ? -6.828 -2.122 -7.046 1.00 91.12 98 THR A C 1
ATOM 740 O O . THR A 1 98 ? -7.166 -1.255 -6.241 1.00 91.12 98 THR A O 1
ATOM 743 N N . VAL A 1 99 ? -5.624 -2.169 -7.608 1.00 93.25 99 VAL A N 1
ATOM 744 C CA . VAL A 1 99 ? -4.516 -1.279 -7.255 1.00 93.25 99 VAL A CA 1
ATOM 745 C C . VAL A 1 99 ? -4.069 -0.514 -8.491 1.00 93.25 99 VAL A C 1
ATOM 747 O O . VAL A 1 99 ? -3.798 -1.105 -9.535 1.00 93.25 99 VAL A O 1
ATOM 750 N N . ASN A 1 100 ? -3.973 0.804 -8.364 1.00 91.62 100 ASN A N 1
ATOM 751 C CA . ASN A 1 100 ? -3.381 1.670 -9.369 1.00 91.62 100 ASN A CA 1
ATOM 752 C C . ASN A 1 100 ? -1.868 1.722 -9.167 1.00 91.62 100 ASN A C 1
ATOM 754 O O . ASN A 1 100 ? -1.359 1.618 -8.052 1.00 91.62 100 ASN A O 1
ATOM 758 N N . THR A 1 101 ? -1.154 1.877 -10.270 1.00 88.81 101 THR A N 1
ATOM 759 C CA . THR A 1 101 ? 0.270 2.187 -10.259 1.00 88.81 101 THR A CA 1
ATOM 760 C C . THR A 1 101 ? 0.473 3.700 -10.253 1.00 88.81 101 THR A C 1
ATOM 762 O O . THR A 1 101 ? -0.432 4.434 -10.645 1.00 88.81 101 THR A O 1
ATOM 765 N N . ASP A 1 102 ? 1.659 4.136 -9.840 1.00 88.50 102 ASP A N 1
ATOM 766 C CA . ASP A 1 102 ? 2.012 5.537 -9.573 1.00 88.50 102 ASP A CA 1
ATOM 767 C C . ASP A 1 102 ? 1.090 6.154 -8.514 1.00 88.50 102 ASP A C 1
ATOM 769 O O . ASP A 1 102 ? 0.554 7.247 -8.669 1.00 88.50 102 ASP A O 1
ATOM 773 N N . ALA A 1 103 ? 0.851 5.381 -7.452 1.00 91.56 103 ALA A N 1
ATOM 774 C CA . ALA A 1 103 ? -0.018 5.748 -6.347 1.00 91.56 103 ALA A CA 1
ATOM 775 C C . ALA A 1 103 ? 0.498 5.181 -5.022 1.00 91.56 103 ALA A C 1
ATOM 777 O O . ALA A 1 103 ? 1.044 4.073 -4.946 1.00 91.56 103 ALA A O 1
ATOM 778 N N . GLY A 1 104 ? 0.274 5.946 -3.962 1.00 94.06 104 GLY A N 1
ATOM 779 C CA . GLY A 1 104 ? 0.535 5.563 -2.590 1.00 94.06 104 GLY A CA 1
ATOM 780 C C . GLY A 1 104 ? -0.687 4.963 -1.910 1.00 94.06 104 GLY A C 1
ATOM 781 O O . GLY A 1 104 ? -1.830 5.337 -2.178 1.00 94.06 104 GLY A O 1
ATOM 782 N N . TYR A 1 105 ? -0.434 4.043 -0.988 1.00 96.81 105 TYR A N 1
ATOM 783 C CA . TYR A 1 105 ? -1.454 3.392 -0.181 1.00 96.81 105 TYR A CA 1
ATOM 784 C C . TYR A 1 105 ? -1.020 3.341 1.272 1.00 96.81 105 TYR A C 1
ATOM 786 O O . TYR A 1 105 ? 0.153 3.131 1.578 1.00 96.81 105 TYR A O 1
ATOM 794 N N . PHE A 1 106 ? -1.972 3.485 2.183 1.00 96.88 106 PHE A N 1
ATOM 795 C CA . PHE A 1 106 ? -1.726 3.161 3.577 1.00 96.88 106 PHE A CA 1
ATOM 796 C C . PHE A 1 106 ? -2.945 2.548 4.235 1.00 96.88 106 PHE A C 1
ATOM 798 O O . PHE A 1 106 ? -4.082 2.758 3.811 1.00 96.88 106 PHE A O 1
ATOM 805 N N . VAL A 1 107 ? -2.692 1.804 5.303 1.00 96.94 107 VAL A N 1
ATOM 806 C CA . VAL A 1 107 ? -3.731 1.381 6.237 1.00 96.94 107 VAL A CA 1
ATOM 807 C C . VAL A 1 107 ? -3.617 2.189 7.516 1.00 96.94 107 VAL A C 1
ATOM 809 O O . VAL A 1 107 ? -2.508 2.489 7.956 1.00 96.94 107 VAL A O 1
ATOM 812 N N . SER A 1 108 ? -4.752 2.545 8.113 1.00 95.94 108 SER A N 1
ATOM 813 C CA . SER A 1 108 ? -4.795 3.199 9.419 1.00 95.94 108 SER A CA 1
ATOM 814 C C . SER A 1 108 ? -5.810 2.548 10.346 1.00 95.94 108 SER A C 1
ATOM 816 O O . SER A 1 108 ? -6.874 2.115 9.895 1.00 95.94 108 SER A O 1
ATOM 818 N N . ASN A 1 109 ? -5.476 2.468 11.632 1.00 94.88 109 ASN A N 1
ATOM 819 C CA . ASN A 1 109 ? -6.369 1.963 12.671 1.00 94.88 109 ASN A CA 1
ATOM 820 C C . ASN A 1 109 ? -6.952 3.104 13.527 1.00 94.88 109 ASN A C 1
ATOM 822 O O . ASN A 1 109 ? -6.601 4.276 13.387 1.00 94.88 109 ASN A O 1
ATOM 826 N N . ALA A 1 110 ? -7.842 2.756 14.458 1.00 93.75 110 ALA A N 1
ATOM 827 C CA . ALA A 1 110 ? -8.516 3.726 15.323 1.00 93.75 110 ALA A CA 1
ATOM 828 C C . ALA A 1 110 ? -7.584 4.465 16.308 1.00 93.75 110 ALA A C 1
ATOM 830 O O . ALA A 1 110 ? -7.987 5.486 16.863 1.00 93.75 110 ALA A O 1
ATOM 831 N N . THR A 1 111 ? -6.363 3.970 16.546 1.00 93.75 111 THR A N 1
ATOM 832 C CA . THR A 1 111 ? -5.376 4.637 17.414 1.00 93.75 111 THR A CA 1
ATOM 833 C C . THR A 1 111 ? -4.530 5.662 16.655 1.00 93.75 111 THR A C 1
ATOM 835 O O . THR A 1 111 ? -3.788 6.418 17.280 1.00 93.75 111 THR A O 1
ATOM 838 N N . GLY A 1 112 ? -4.669 5.725 15.326 1.00 89.56 112 GLY A N 1
ATOM 839 C CA . GLY A 1 112 ? -3.903 6.611 14.454 1.00 89.56 112 GLY A CA 1
ATOM 840 C C . GLY A 1 112 ? -2.587 6.008 13.962 1.00 89.56 112 GLY A C 1
ATOM 841 O O . GLY A 1 112 ? -1.811 6.711 13.317 1.00 89.56 112 GLY A O 1
ATOM 842 N N . GLU A 1 113 ? -2.332 4.725 14.228 1.00 92.94 113 GLU A N 1
ATOM 843 C CA . GLU A 1 113 ? -1.229 4.002 13.595 1.00 92.94 113 GLU A CA 1
ATOM 844 C C . GLU A 1 113 ? -1.449 3.962 12.081 1.00 92.94 113 GLU A C 1
ATOM 846 O O . GLU A 1 113 ? -2.588 3.849 11.609 1.00 92.94 113 GLU A O 1
ATOM 851 N N . ARG A 1 114 ? -0.359 4.094 11.321 1.00 93.56 114 ARG A N 1
ATOM 852 C CA . ARG A 1 114 ? -0.374 4.097 9.859 1.00 93.56 114 ARG A CA 1
ATOM 853 C C . ARG A 1 114 ? 0.804 3.300 9.314 1.00 93.56 114 ARG A C 1
ATOM 855 O O . ARG A 1 114 ? 1.930 3.489 9.767 1.00 93.56 114 ARG A O 1
ATOM 862 N N . HIS A 1 115 ? 0.539 2.475 8.307 1.00 94.25 115 HIS A N 1
ATOM 863 C CA . HIS A 1 115 ? 1.560 1.747 7.552 1.00 94.25 115 HIS A CA 1
ATOM 864 C C .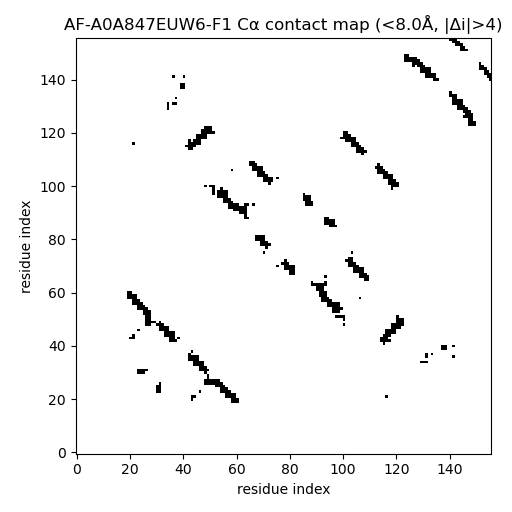 HIS A 1 115 ? 1.448 2.113 6.084 1.00 94.25 115 HIS A C 1
ATOM 866 O O . HIS A 1 115 ? 0.362 1.993 5.518 1.00 94.25 115 HIS A O 1
ATOM 872 N N . TYR A 1 116 ? 2.557 2.526 5.473 1.00 93.25 116 TYR A N 1
ATOM 873 C CA . TYR A 1 116 ? 2.564 3.113 4.137 1.00 93.25 116 TYR A CA 1
ATOM 874 C C . TYR A 1 116 ? 3.308 2.244 3.127 1.00 93.25 116 TYR A C 1
ATOM 876 O O . TYR A 1 116 ? 4.344 1.645 3.425 1.00 93.25 116 TYR A O 1
ATOM 884 N N . THR A 1 117 ? 2.811 2.241 1.898 1.00 93.94 117 THR A N 1
ATOM 885 C CA . THR A 1 117 ? 3.460 1.636 0.742 1.00 93.94 117 THR A CA 1
ATOM 886 C C . THR A 1 117 ? 3.210 2.469 -0.511 1.00 93.94 117 THR A C 1
ATOM 888 O O . THR A 1 117 ? 2.266 3.253 -0.573 1.00 93.94 117 THR A O 1
ATOM 891 N N . TYR A 1 118 ? 4.057 2.303 -1.520 1.00 92.12 118 TYR A N 1
ATOM 892 C CA . TYR A 1 118 ? 3.895 2.952 -2.815 1.00 92.12 118 TYR A CA 1
ATOM 893 C C . TYR A 1 118 ? 3.963 1.924 -3.936 1.00 92.12 118 TYR A C 1
ATOM 895 O O . TYR A 1 118 ? 4.728 0.963 -3.850 1.00 92.12 118 TYR A O 1
ATOM 903 N N . VAL A 1 119 ? 3.180 2.117 -4.993 1.00 91.38 119 VAL A N 1
ATOM 904 C CA . VAL A 1 119 ? 3.188 1.253 -6.174 1.00 91.38 119 VAL A CA 1
ATOM 905 C C . VAL A 1 119 ? 3.624 2.077 -7.375 1.00 91.38 119 VAL A C 1
ATOM 907 O O . VAL A 1 119 ? 2.971 3.054 -7.710 1.00 91.38 119 VAL A O 1
ATOM 910 N N . VAL A 1 120 ? 4.691 1.665 -8.054 1.00 88.25 120 VAL A N 1
ATOM 911 C CA . VAL A 1 120 ? 5.249 2.345 -9.234 1.00 88.25 120 VAL A CA 1
ATOM 912 C C . VAL A 1 120 ? 4.924 1.554 -10.498 1.00 88.25 120 VAL A C 1
ATOM 914 O O . VAL A 1 120 ? 5.093 0.328 -10.525 1.00 88.25 120 VAL A O 1
ATOM 917 N N . ALA A 1 121 ? 4.487 2.244 -11.555 1.00 83.00 121 ALA A N 1
ATOM 918 C CA . ALA A 1 121 ? 4.340 1.660 -12.882 1.00 83.00 121 ALA A CA 1
ATOM 919 C C . ALA A 1 121 ? 5.715 1.583 -13.548 1.00 83.00 121 ALA A C 1
ATOM 921 O O . ALA A 1 121 ? 6.306 2.600 -13.904 1.00 83.00 121 ALA A O 1
ATOM 922 N N . TRP A 1 122 ? 6.238 0.378 -13.771 1.00 70.50 122 TRP A N 1
ATOM 923 C CA . TRP A 1 122 ? 7.492 0.243 -14.507 1.00 70.50 122 TRP A CA 1
ATOM 924 C C . TRP A 1 122 ? 7.577 -1.029 -15.342 1.00 70.50 122 TRP A C 1
ATOM 926 O O . TRP A 1 122 ? 7.201 -2.117 -14.909 1.00 70.50 122 TRP A O 1
ATOM 936 N N . LYS A 1 123 ? 8.143 -0.889 -16.545 1.00 59.66 123 LYS A N 1
ATOM 937 C CA . LYS A 1 123 ? 8.400 -1.981 -17.484 1.00 59.66 123 LYS A CA 1
ATOM 938 C C . LYS A 1 123 ? 9.858 -1.949 -17.960 1.00 59.66 123 LYS A C 1
ATOM 940 O O . LYS A 1 123 ? 10.139 -1.327 -18.985 1.00 59.66 123 LYS A O 1
ATOM 945 N N . PRO A 1 124 ? 10.793 -2.634 -17.288 1.00 53.72 124 PRO A N 1
ATOM 946 C CA . PRO A 1 124 ? 12.089 -2.919 -17.884 1.00 53.72 124 PRO A CA 1
ATOM 947 C C . PRO A 1 124 ? 12.017 -4.141 -18.805 1.00 53.72 124 PRO A C 1
ATOM 949 O O . PRO A 1 124 ? 11.198 -5.041 -18.620 1.00 53.72 124 PRO A O 1
ATOM 952 N N . VAL A 1 125 ? 12.926 -4.202 -19.780 1.00 51.34 125 VAL A N 1
ATOM 953 C CA . VAL A 1 125 ? 13.123 -5.378 -20.652 1.00 51.34 125 VAL A CA 1
ATOM 954 C C . VAL A 1 125 ? 13.797 -6.538 -19.883 1.00 51.34 125 VAL A C 1
ATOM 956 O O . VAL A 1 125 ? 13.748 -7.685 -20.317 1.00 51.34 125 VAL A O 1
ATOM 959 N N . GLY A 1 126 ? 14.354 -6.254 -18.697 1.00 45.50 126 GLY A N 1
ATOM 960 C CA . GLY A 1 126 ? 14.874 -7.210 -17.716 1.00 45.50 126 GLY A CA 1
ATOM 961 C C . GLY A 1 126 ? 15.475 -6.487 -16.503 1.00 45.50 126 GLY A C 1
ATOM 962 O O . GLY A 1 126 ? 16.077 -5.424 -16.656 1.00 45.50 126 GLY A O 1
ATOM 963 N N . TYR A 1 127 ? 15.304 -7.039 -15.298 1.00 53.53 127 TYR A N 1
ATOM 964 C CA . TYR A 1 127 ? 15.872 -6.489 -14.060 1.00 53.53 127 TYR A CA 1
ATOM 965 C C . TYR A 1 127 ? 17.265 -7.087 -13.807 1.00 53.53 127 TYR A C 1
ATOM 967 O O . TYR A 1 127 ? 17.400 -8.311 -13.798 1.00 53.53 127 TYR A O 1
ATOM 975 N N . ARG A 1 128 ? 18.287 -6.255 -13.545 1.00 52.34 128 ARG A N 1
ATOM 976 C CA . ARG A 1 128 ? 19.553 -6.711 -12.932 1.00 52.34 128 ARG A CA 1
ATOM 977 C C . ARG A 1 128 ? 19.613 -6.357 -11.447 1.00 52.34 128 ARG A C 1
ATOM 979 O O . ARG A 1 128 ? 19.975 -7.212 -10.645 1.00 52.34 128 ARG A O 1
ATOM 986 N N . SER A 1 129 ? 19.214 -5.137 -11.078 1.00 52.25 129 SER A N 1
ATOM 987 C CA . SER A 1 129 ? 19.044 -4.715 -9.679 1.00 52.25 129 SER A CA 1
ATOM 988 C C . SER A 1 129 ? 18.191 -3.447 -9.560 1.00 52.25 129 SER A C 1
ATOM 990 O O . SER A 1 129 ? 18.236 -2.585 -10.432 1.00 52.25 129 SER A O 1
ATOM 992 N N . LEU A 1 130 ? 17.456 -3.308 -8.455 1.00 56.31 130 LEU A N 1
ATOM 993 C CA . LEU A 1 130 ? 16.759 -2.084 -8.041 1.00 56.31 130 LEU A CA 1
ATOM 994 C C . LEU A 1 130 ? 17.292 -1.673 -6.667 1.00 56.31 130 LEU A C 1
ATOM 996 O O . LEU A 1 130 ? 17.254 -2.473 -5.731 1.00 56.31 130 LEU A O 1
ATOM 1000 N N . THR A 1 131 ? 17.791 -0.447 -6.546 1.00 58.53 131 THR A N 1
ATOM 1001 C CA . THR A 1 131 ? 18.388 0.097 -5.321 1.00 58.53 131 THR A CA 1
ATOM 1002 C C . THR A 1 131 ? 17.835 1.484 -5.044 1.00 58.53 131 THR A C 1
ATOM 1004 O O . THR A 1 131 ? 17.805 2.325 -5.938 1.00 58.53 131 THR A O 1
ATOM 1007 N N . VAL A 1 132 ? 17.437 1.754 -3.802 1.00 58.44 132 VAL A N 1
ATOM 1008 C CA . VAL A 1 132 ? 17.111 3.125 -3.391 1.00 58.44 132 VAL A CA 1
ATOM 1009 C C . VAL A 1 132 ? 18.413 3.888 -3.200 1.00 58.44 132 VAL A C 1
ATOM 1011 O O . VAL A 1 132 ? 19.243 3.485 -2.382 1.00 58.44 132 VAL A O 1
ATOM 1014 N N . GLN A 1 133 ? 18.601 4.969 -3.951 1.00 57.91 133 GLN A N 1
ATOM 1015 C CA . GLN A 1 133 ? 19.682 5.909 -3.694 1.00 57.91 133 GLN A CA 1
ATOM 1016 C C . GLN A 1 133 ? 19.227 6.891 -2.617 1.00 57.91 133 GLN A C 1
ATOM 1018 O O . GLN A 1 133 ? 18.172 7.513 -2.720 1.00 57.91 133 GLN A O 1
ATOM 1023 N N . SER A 1 134 ? 20.011 7.011 -1.549 1.00 49.28 134 SER A N 1
ATOM 1024 C CA . SER A 1 134 ? 19.790 8.038 -0.539 1.00 49.28 134 SER A CA 1
ATOM 1025 C C . SER A 1 134 ? 20.465 9.328 -0.988 1.00 49.28 134 SER A C 1
ATOM 1027 O O . SER A 1 134 ? 21.650 9.500 -0.712 1.00 49.28 134 SER A O 1
ATOM 1029 N N . GLU A 1 135 ? 19.749 10.246 -1.631 1.00 42.81 135 GLU A N 1
ATOM 1030 C CA . GLU A 1 135 ? 20.234 11.622 -1.764 1.00 42.81 135 GLU A CA 1
ATOM 1031 C C . GLU A 1 135 ? 19.103 12.628 -1.532 1.00 42.81 135 GLU A C 1
ATOM 1033 O O . GLU A 1 135 ? 18.084 12.609 -2.212 1.00 42.81 135 GLU A O 1
ATOM 1038 N N . GLY A 1 136 ? 19.298 13.497 -0.534 1.00 51.75 136 GLY A N 1
ATOM 1039 C CA . GLY A 1 136 ? 18.372 14.568 -0.158 1.00 51.75 136 GLY A CA 1
ATOM 1040 C C . GLY A 1 136 ? 17.815 14.443 1.260 1.00 51.75 136 GLY A C 1
ATOM 1041 O O . GLY A 1 136 ? 17.763 13.357 1.836 1.00 51.75 136 GLY A O 1
ATOM 1042 N N . SER A 1 137 ? 17.422 15.581 1.851 1.00 41.66 137 SER A N 1
ATOM 1043 C CA . SER A 1 137 ? 16.728 15.623 3.145 1.00 41.66 137 SER A CA 1
ATOM 1044 C C . SER A 1 137 ? 15.603 14.590 3.145 1.00 41.66 137 SER A C 1
ATOM 1046 O O . SER A 1 137 ? 14.734 14.644 2.276 1.00 41.66 137 SER A O 1
ATOM 1048 N N . ALA A 1 138 ? 15.641 13.690 4.131 1.00 47.53 138 ALA A N 1
ATOM 1049 C CA . ALA A 1 138 ? 14.785 12.517 4.355 1.00 47.53 138 ALA A CA 1
ATOM 1050 C C . ALA A 1 138 ? 13.273 12.673 4.089 1.00 47.53 138 ALA A C 1
ATOM 1052 O O . ALA A 1 138 ? 12.572 11.671 4.006 1.00 47.53 138 ALA A O 1
ATOM 1053 N N . CYS A 1 139 ? 12.780 13.903 3.975 1.00 47.47 139 CYS A N 1
ATOM 1054 C CA . CYS A 1 139 ? 11.372 14.250 3.868 1.00 47.47 139 CYS A CA 1
ATOM 1055 C C . CYS A 1 139 ? 10.943 14.736 2.470 1.00 47.47 139 CYS A C 1
ATOM 1057 O O . CYS A 1 139 ? 9.836 15.251 2.359 1.00 47.47 139 CYS A O 1
ATOM 1059 N N . THR A 1 140 ? 11.799 14.662 1.440 1.00 48.84 140 THR A N 1
ATOM 1060 C CA . THR A 1 140 ? 11.535 15.367 0.164 1.00 48.84 140 THR A CA 1
ATOM 1061 C C . THR A 1 140 ? 11.569 14.500 -1.091 1.00 48.84 140 THR A C 1
ATOM 1063 O O . THR A 1 140 ? 10.829 14.808 -2.018 1.00 48.84 140 THR A O 1
ATOM 1066 N N . GLU A 1 141 ? 12.384 13.441 -1.149 1.00 49.66 141 GLU A N 1
ATOM 1067 C CA . GLU A 1 141 ? 12.529 12.630 -2.369 1.00 49.66 141 GLU A CA 1
ATOM 1068 C C . GLU A 1 141 ? 13.055 11.221 -2.051 1.00 49.66 141 GLU A C 1
ATOM 1070 O O . GLU A 1 141 ? 13.902 11.051 -1.168 1.00 49.66 141 GLU A O 1
ATOM 1075 N N . VAL A 1 142 ? 12.554 10.207 -2.765 1.00 54.25 142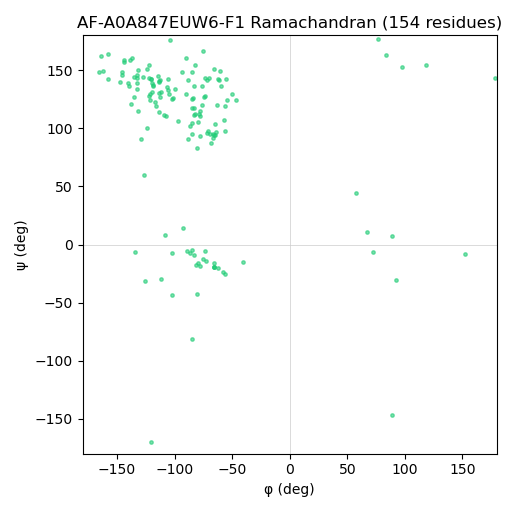 VAL A N 1
ATOM 1076 C CA . VAL A 1 142 ? 13.060 8.826 -2.713 1.00 54.25 142 VAL A CA 1
ATOM 1077 C C . VAL A 1 142 ? 13.432 8.392 -4.123 1.00 54.25 142 VAL A C 1
ATOM 1079 O O . VAL A 1 142 ? 12.577 7.975 -4.898 1.00 54.25 142 VAL A O 1
ATOM 1082 N N . VAL A 1 143 ? 14.724 8.441 -4.452 1.00 59.94 143 VAL A N 1
ATOM 1083 C CA . VAL A 1 143 ? 15.195 8.056 -5.785 1.00 59.94 143 VAL A CA 1
ATOM 1084 C C . VAL A 1 143 ? 15.349 6.538 -5.870 1.00 59.94 143 VAL A C 1
ATOM 1086 O O . VAL A 1 143 ? 16.221 5.931 -5.243 1.00 59.94 143 VAL A O 1
ATOM 1089 N N . LEU A 1 144 ? 14.507 5.903 -6.682 1.00 58.00 144 LEU A N 1
ATOM 1090 C CA . LEU A 1 144 ? 14.659 4.502 -7.072 1.00 58.00 144 LEU A CA 1
ATOM 1091 C C . LEU A 1 144 ? 15.601 4.414 -8.270 1.00 58.00 144 LEU A C 1
ATOM 1093 O O . LEU A 1 144 ? 15.197 4.693 -9.395 1.00 58.00 144 LEU A O 1
ATOM 1097 N N . GLN A 1 145 ? 16.845 3.989 -8.046 1.00 59.84 145 GLN A N 1
ATOM 1098 C CA . GLN A 1 145 ? 17.738 3.658 -9.149 1.00 59.84 145 GLN A CA 1
ATOM 1099 C C . GLN A 1 145 ? 17.494 2.220 -9.588 1.00 59.84 145 GLN A C 1
ATOM 1101 O O . GLN A 1 145 ? 17.587 1.271 -8.804 1.00 59.84 145 GLN A O 1
ATOM 1106 N N . ALA A 1 146 ? 17.225 2.056 -10.875 1.00 57.00 146 ALA A N 1
ATOM 1107 C CA . ALA A 1 146 ? 17.034 0.757 -11.477 1.00 57.00 146 ALA A CA 1
ATOM 1108 C C . ALA A 1 146 ? 18.127 0.484 -12.509 1.00 57.00 146 ALA A C 1
ATOM 1110 O O . ALA A 1 146 ? 18.232 1.186 -13.508 1.00 57.00 146 ALA A O 1
ATOM 1111 N N . LEU A 1 147 ? 18.908 -0.572 -12.289 1.00 54.34 147 LEU A N 1
ATOM 1112 C CA . LEU A 1 147 ? 19.772 -1.151 -13.310 1.00 54.34 147 LEU A CA 1
ATOM 1113 C C . LEU A 1 147 ? 18.948 -2.164 -14.107 1.00 54.34 147 LEU A C 1
ATOM 1115 O O . LEU A 1 147 ? 18.701 -3.297 -13.673 1.00 54.34 147 LEU A O 1
ATOM 1119 N N . ALA A 1 148 ? 18.527 -1.732 -15.289 1.00 51.88 148 ALA A N 1
ATOM 1120 C CA . ALA A 1 148 ? 17.869 -2.554 -16.291 1.00 51.88 148 ALA A CA 1
ATOM 1121 C C . ALA A 1 148 ? 18.643 -2.516 -17.607 1.00 51.88 148 ALA A C 1
ATOM 1123 O O . ALA A 1 148 ? 19.318 -1.534 -17.928 1.00 51.88 148 ALA A O 1
ATOM 1124 N N . ASP A 1 149 ? 18.493 -3.570 -18.405 1.00 47.78 149 ASP A N 1
ATOM 1125 C CA . ASP A 1 149 ? 18.871 -3.510 -19.813 1.00 47.78 149 ASP A CA 1
AT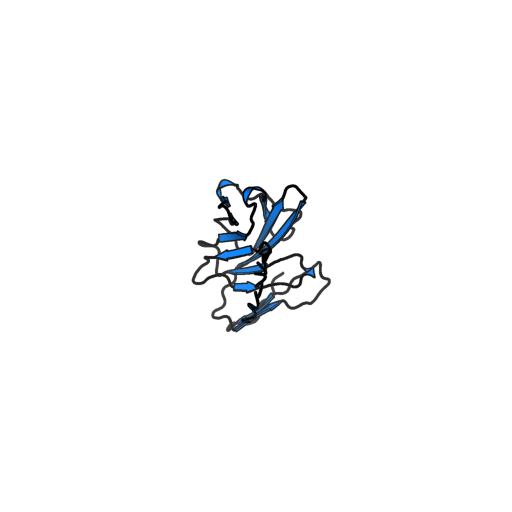OM 1126 C C . ASP A 1 149 ? 17.903 -2.509 -20.492 1.00 47.78 149 ASP A C 1
ATOM 1128 O O . ASP A 1 149 ? 16.756 -2.846 -20.792 1.00 47.78 149 ASP A O 1
ATOM 1132 N N . GLY A 1 150 ? 18.317 -1.239 -20.620 1.00 46.38 150 GLY A N 1
ATOM 1133 C CA . GLY A 1 150 ? 17.450 -0.158 -21.121 1.00 46.38 150 GLY A CA 1
ATOM 1134 C C . GLY A 1 150 ? 17.743 1.273 -20.642 1.00 46.38 150 GLY A C 1
ATOM 1135 O O . GLY A 1 150 ? 17.174 2.200 -21.211 1.00 46.38 150 GLY A O 1
ATOM 1136 N N . GLY A 1 151 ? 18.649 1.474 -19.677 1.00 42.72 151 GLY A N 1
ATOM 1137 C CA . GLY A 1 151 ? 19.059 2.800 -19.187 1.00 42.72 151 GLY A CA 1
ATOM 1138 C C . GLY A 1 151 ? 18.338 3.253 -17.910 1.00 42.72 151 GLY A C 1
ATOM 1139 O O . GLY A 1 151 ? 17.220 2.822 -17.629 1.00 42.72 151 GLY A O 1
ATOM 1140 N N . ASP A 1 152 ? 19.012 4.109 -17.139 1.00 40.88 152 ASP A N 1
ATOM 1141 C CA . ASP A 1 152 ? 18.555 4.610 -15.838 1.00 40.88 152 ASP A CA 1
ATOM 1142 C C . ASP A 1 152 ? 17.359 5.576 -15.993 1.00 40.88 152 ASP A C 1
ATOM 1144 O O . ASP A 1 152 ? 17.294 6.376 -16.931 1.00 40.88 152 ASP A O 1
ATOM 1148 N N . GLN A 1 153 ? 16.408 5.521 -15.059 1.00 44.72 153 GLN A N 1
ATOM 1149 C CA . GLN A 1 153 ? 15.273 6.448 -14.952 1.00 44.72 153 GLN A CA 1
ATOM 1150 C C . GLN A 1 153 ? 15.143 6.907 -13.494 1.00 44.72 153 GLN A C 1
ATOM 1152 O O . GLN A 1 153 ? 15.300 6.096 -12.583 1.00 44.72 153 GLN A O 1
ATOM 1157 N N . VAL A 1 154 ? 14.870 8.198 -13.293 1.00 41.03 154 VAL A N 1
ATOM 1158 C CA . VAL A 1 154 ? 14.661 8.835 -11.981 1.00 41.03 154 VAL A CA 1
ATOM 1159 C C . VAL A 1 154 ? 13.158 8.967 -11.742 1.00 41.03 154 VAL A C 1
ATOM 1161 O O . VAL A 1 154 ? 12.438 9.400 -12.641 1.00 41.03 154 VAL A O 1
ATOM 1164 N N . TYR A 1 155 ? 12.697 8.608 -10.544 1.00 44.03 155 TYR A N 1
ATOM 1165 C CA . TYR A 1 155 ? 11.305 8.753 -10.113 1.00 44.03 155 TYR A CA 1
ATOM 1166 C C . TYR A 1 155 ? 11.252 9.685 -8.901 1.00 44.03 155 TYR A C 1
ATOM 1168 O O . TYR A 1 155 ? 12.118 9.580 -8.030 1.00 44.03 155 TYR A O 1
ATOM 1176 N N . TYR A 1 156 ? 10.263 10.582 -8.898 1.00 41.94 156 TYR A N 1
ATOM 1177 C CA . TYR A 1 156 ? 10.036 11.618 -7.886 1.00 41.94 156 TYR A CA 1
ATOM 1178 C C . TYR A 1 156 ? 8.862 11.256 -6.984 1.00 41.94 156 TYR A C 1
ATOM 1180 O O . TYR A 1 156 ? 7.785 10.960 -7.556 1.00 41.94 156 TYR A O 1
#